Protein AF-A0A2P6WH49-F1 (afdb_monomer)

Foldseek 3Di:
DADAPPDLVVLVVVVVVVVVLVVVLVVLVVVCVVVVDDDPVVVVVSVVVVVVSLLVLLVVLCVRVVCSVVLSVLVVVLVVLLVVLVVVDVCLVVLCVVVVVLVVLLVVLSVQLSVLSSVLNNDDDPSSVVSNVSSVVSSVVSSVSSVVSSVSSVPDDPPVVVD

Sequence (163 aa):
MAFRPDHPRLIVVCLVALALAQASDMIDGALARKFSRPTLAGYLQDSIADKIFNFGCLLALTAGFHWLPFIIWGLLAREFMILAVRITDSKVEVSLKRFKRHVVLYGLFFRTGIFGFFVASLTAGRTAAICGLLSYVALTAAVVWGAINIIQMIFYRDPAVTA

Secondary structure (DSSP, 8-state):
-----S-HHHHHHHHHHHHHHHHHHHHHHHHHHHHT---HHHHHHHHHHHHHHHHHHHHHHTTT-TTHHHHHHHHHHHHHHHHHHHHH-TTHHHHHHHTHHHHHHHHHHHHHHHHHHHHHHH--THHHHHHHHHHHHHHHHHHHHHHHHHHHHHH---GGG--

Radius of gyration: 18.1 Å; Cα contacts (8 Å, |Δi|>4): 111; chains: 1; bounding box: 38×34×50 Å

Structure (mmCIF, N/CA/C/O backbone):
data_AF-A0A2P6WH49-F1
#
_entry.id   AF-A0A2P6WH49-F1
#
loop_
_atom_site.group_PDB
_atom_site.id
_atom_site.type_symbol
_atom_site.label_atom_id
_atom_site.label_alt_id
_atom_site.label_comp_id
_atom_site.label_asym_id
_atom_site.label_entity_id
_atom_site.label_seq_id
_atom_site.pdbx_PDB_ins_code
_atom_site.Cartn_x
_atom_site.Cartn_y
_atom_site.Cartn_z
_atom_site.occupancy
_atom_site.B_iso_or_equiv
_atom_site.auth_seq_id
_atom_site.auth_comp_id
_atom_site.auth_asym_id
_atom_site.auth_atom_id
_atom_site.pdbx_PDB_model_num
ATOM 1 N N . MET A 1 1 ? 4.927 -4.612 -22.286 1.00 36.94 1 MET A N 1
ATOM 2 C CA . MET A 1 1 ? 5.606 -3.303 -22.383 1.00 36.94 1 MET A CA 1
ATOM 3 C C . MET A 1 1 ? 5.872 -2.814 -20.971 1.00 36.94 1 MET A C 1
ATOM 5 O O . MET A 1 1 ? 4.914 -2.594 -20.246 1.00 36.94 1 MET A O 1
ATOM 9 N N . ALA A 1 2 ? 7.136 -2.759 -20.548 1.00 43.50 2 ALA A N 1
ATOM 10 C CA . ALA A 1 2 ? 7.501 -2.155 -19.268 1.00 43.50 2 ALA A CA 1
ATOM 11 C C . ALA A 1 2 ? 7.502 -0.635 -19.458 1.00 43.50 2 ALA A C 1
ATOM 13 O O . ALA A 1 2 ? 8.204 -0.135 -20.336 1.00 43.50 2 ALA A O 1
ATOM 14 N N . PHE A 1 3 ? 6.671 0.069 -18.694 1.00 53.28 3 PHE A N 1
ATOM 15 C CA . PHE A 1 3 ? 6.635 1.526 -18.669 1.00 53.28 3 PHE A CA 1
ATOM 16 C C . PHE A 1 3 ? 8.012 2.057 -18.278 1.00 53.28 3 PHE A C 1
ATOM 18 O O . PHE A 1 3 ? 8.502 1.783 -17.183 1.00 53.28 3 PHE A O 1
ATOM 25 N N . ARG A 1 4 ? 8.659 2.768 -19.204 1.00 55.78 4 ARG A N 1
ATOM 26 C CA . ARG A 1 4 ? 9.855 3.548 -18.911 1.00 55.78 4 ARG A CA 1
ATOM 27 C C . ARG A 1 4 ? 9.385 4.966 -18.612 1.00 55.78 4 ARG A C 1
ATOM 29 O O . ARG A 1 4 ? 8.822 5.573 -19.515 1.00 55.78 4 ARG A O 1
ATOM 36 N N . PRO A 1 5 ? 9.595 5.492 -17.399 1.00 58.69 5 PRO A N 1
ATOM 37 C CA . PRO A 1 5 ? 9.374 6.907 -17.157 1.00 58.69 5 PRO A CA 1
ATOM 38 C C . PRO A 1 5 ? 10.309 7.725 -18.050 1.00 58.69 5 PRO A C 1
ATOM 40 O O . PRO A 1 5 ? 11.512 7.461 -18.118 1.00 58.69 5 PRO A O 1
ATOM 43 N N . ASP A 1 6 ? 9.770 8.760 -18.675 1.00 64.19 6 ASP A N 1
ATOM 44 C CA . ASP A 1 6 ? 10.517 9.697 -19.525 1.00 64.19 6 ASP A CA 1
ATOM 45 C C . ASP A 1 6 ? 11.631 10.406 -18.725 1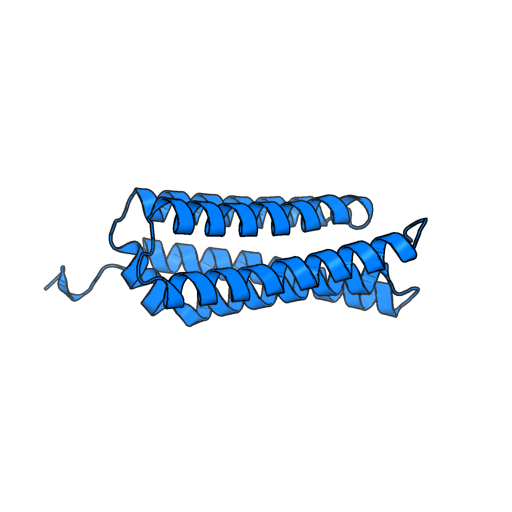.00 64.19 6 ASP A C 1
ATOM 47 O O . ASP A 1 6 ? 12.665 10.821 -19.254 1.00 64.19 6 ASP A O 1
ATOM 51 N N . HIS A 1 7 ? 11.445 10.484 -17.401 1.00 69.50 7 HIS A N 1
ATOM 52 C CA . HIS A 1 7 ? 12.344 11.138 -16.463 1.00 69.50 7 HIS A CA 1
ATOM 53 C C . HIS A 1 7 ? 12.610 10.257 -15.228 1.00 69.50 7 HIS A C 1
ATOM 55 O O . HIS A 1 7 ? 11.924 10.389 -14.212 1.00 69.50 7 HIS A O 1
ATOM 61 N N . PRO A 1 8 ? 13.654 9.403 -15.237 1.00 70.56 8 PRO A N 1
ATOM 62 C CA . PRO A 1 8 ? 13.987 8.535 -14.097 1.00 70.56 8 PRO A CA 1
ATOM 63 C C . PRO A 1 8 ? 14.280 9.319 -12.807 1.00 70.56 8 PRO A C 1
ATOM 65 O O . PRO A 1 8 ? 14.073 8.817 -11.705 1.00 70.56 8 PRO A O 1
ATOM 68 N N . ARG A 1 9 ? 14.699 10.585 -12.936 1.00 77.69 9 ARG A N 1
ATOM 69 C CA . ARG A 1 9 ? 14.917 11.509 -11.813 1.00 77.69 9 ARG A CA 1
ATOM 70 C C . ARG A 1 9 ? 13.634 11.777 -11.019 1.00 77.69 9 ARG A C 1
ATOM 72 O O . ARG A 1 9 ? 13.698 11.875 -9.800 1.00 77.69 9 ARG A O 1
ATOM 79 N N . LEU A 1 10 ? 12.479 11.848 -11.688 1.00 78.75 10 LEU A N 1
ATOM 80 C CA . LEU A 1 10 ? 11.193 12.079 -11.022 1.00 78.75 10 LEU A CA 1
ATOM 81 C C . LEU A 1 10 ? 10.791 10.885 -10.154 1.00 78.75 10 LEU A C 1
ATOM 83 O O . LEU A 1 10 ? 10.292 11.081 -9.053 1.00 78.75 10 LEU A O 1
ATOM 87 N N . ILE A 1 11 ? 11.091 9.654 -10.583 1.00 77.06 11 ILE A N 1
ATOM 88 C CA . ILE A 1 11 ? 10.803 8.460 -9.774 1.00 77.06 11 ILE A CA 1
ATOM 89 C C . ILE A 1 11 ? 11.620 8.451 -8.484 1.00 77.06 11 ILE A C 1
ATOM 91 O O . ILE A 1 11 ? 11.091 8.105 -7.430 1.00 77.06 11 ILE A O 1
ATOM 95 N N . VAL A 1 12 ? 12.889 8.860 -8.546 1.00 79.75 12 VAL A N 1
ATOM 96 C CA . VAL A 1 12 ? 13.727 8.984 -7.346 1.00 79.75 12 VAL A CA 1
ATOM 97 C C . VAL A 1 12 ? 13.132 10.012 -6.383 1.00 79.75 12 VAL A C 1
ATOM 99 O O . VAL A 1 12 ? 13.029 9.730 -5.194 1.00 79.75 12 VAL A O 1
ATOM 102 N N . VAL A 1 13 ? 12.663 11.160 -6.886 1.00 82.94 13 VAL A N 1
ATOM 103 C CA . VAL A 1 13 ? 11.969 12.164 -6.061 1.00 82.94 13 VAL A CA 1
ATOM 104 C C . VAL A 1 13 ? 10.702 11.581 -5.429 1.00 82.94 13 VAL A C 1
ATOM 106 O O . VAL A 1 13 ? 10.493 11.758 -4.232 1.00 82.94 13 VAL A O 1
ATOM 109 N N . CYS A 1 14 ? 9.889 10.833 -6.180 1.00 81.31 14 CYS A N 1
ATOM 110 C CA . CYS A 1 14 ? 8.691 10.182 -5.645 1.00 81.31 14 CYS A CA 1
ATOM 111 C C . CYS A 1 14 ? 9.014 9.126 -4.576 1.00 81.31 14 CYS A C 1
ATOM 113 O O . CYS A 1 14 ? 8.303 9.034 -3.581 1.00 81.31 14 CYS A O 1
ATOM 115 N N . LEU A 1 15 ? 10.091 8.354 -4.742 1.00 81.94 15 LEU A N 1
ATOM 116 C CA . LEU A 1 15 ? 10.552 7.391 -3.739 1.00 81.94 15 LEU A CA 1
ATOM 117 C C . LEU A 1 15 ? 11.045 8.072 -2.466 1.00 81.94 15 LEU A C 1
ATOM 119 O O . LEU A 1 15 ? 10.735 7.613 -1.369 1.00 81.94 15 LEU A O 1
ATOM 123 N N . VAL A 1 16 ? 11.789 9.169 -2.607 1.00 84.19 16 VAL A N 1
ATOM 124 C CA . VAL A 1 16 ? 12.221 9.983 -1.468 1.00 84.19 16 VAL A CA 1
ATOM 125 C C . VAL A 1 16 ? 11.004 10.572 -0.760 1.00 84.19 16 VAL A C 1
ATOM 127 O O . VAL A 1 16 ? 10.914 10.471 0.458 1.00 84.19 16 VAL A O 1
ATOM 130 N N . ALA A 1 17 ? 10.031 11.106 -1.500 1.00 84.12 17 ALA A N 1
ATOM 131 C CA . ALA A 1 17 ? 8.782 11.604 -0.931 1.00 84.12 17 ALA A CA 1
ATOM 132 C C . ALA A 1 17 ? 8.002 10.499 -0.197 1.00 84.12 17 ALA A C 1
ATOM 134 O O . ALA A 1 17 ? 7.511 10.734 0.902 1.00 84.12 17 ALA A O 1
ATOM 135 N N . LEU A 1 18 ? 7.943 9.284 -0.751 1.00 82.44 18 LEU A N 1
ATOM 136 C CA . LEU A 1 18 ? 7.306 8.127 -0.116 1.00 82.44 18 LEU A CA 1
ATOM 137 C C . LEU A 1 18 ? 8.022 7.707 1.172 1.00 82.44 18 LEU A C 1
ATOM 139 O O . LEU A 1 18 ? 7.368 7.440 2.177 1.00 82.44 18 LEU A O 1
ATOM 143 N N . ALA A 1 19 ? 9.355 7.699 1.172 1.00 83.25 19 ALA A N 1
ATOM 144 C CA . ALA A 1 19 ? 10.141 7.415 2.368 1.00 83.25 19 ALA A CA 1
ATOM 145 C C . ALA A 1 19 ? 9.958 8.495 3.448 1.00 83.25 19 ALA A C 1
ATOM 147 O O . ALA A 1 19 ? 9.799 8.163 4.621 1.00 83.25 19 ALA A O 1
ATOM 148 N N . LEU A 1 20 ? 9.940 9.774 3.058 1.00 84.44 20 LEU A N 1
ATOM 149 C CA . LEU A 1 20 ? 9.713 10.896 3.970 1.00 84.44 20 LEU A CA 1
ATOM 150 C C . LEU A 1 20 ? 8.296 10.891 4.546 1.00 84.44 20 LEU A C 1
ATOM 152 O O . LEU A 1 20 ? 8.146 11.122 5.739 1.00 84.44 20 LEU A O 1
ATOM 156 N N . ALA A 1 21 ? 7.278 10.581 3.740 1.00 81.62 21 ALA A N 1
ATOM 157 C CA . ALA A 1 21 ? 5.900 10.458 4.210 1.00 81.62 21 ALA A CA 1
ATOM 158 C C . ALA A 1 21 ? 5.774 9.357 5.275 1.00 81.62 21 ALA A C 1
ATOM 160 O O . ALA A 1 21 ? 5.307 9.623 6.376 1.00 81.62 21 ALA A O 1
ATOM 161 N N . GLN A 1 22 ? 6.309 8.160 5.007 1.00 78.62 22 GLN A N 1
ATOM 162 C CA . GLN A 1 22 ? 6.307 7.060 5.983 1.00 78.62 22 GLN A CA 1
ATOM 163 C C . GLN A 1 22 ? 7.124 7.385 7.247 1.00 78.62 22 GLN A C 1
ATOM 165 O O . GLN A 1 22 ? 6.799 6.919 8.339 1.00 78.62 22 GLN A O 1
ATOM 170 N N . ALA A 1 23 ? 8.195 8.175 7.120 1.00 80.19 23 ALA A N 1
ATOM 171 C CA . ALA A 1 23 ? 8.957 8.653 8.269 1.00 80.19 23 ALA A CA 1
ATOM 172 C C . ALA A 1 23 ? 8.194 9.724 9.070 1.00 80.19 23 ALA A C 1
ATOM 174 O O . ALA A 1 23 ? 8.324 9.763 10.293 1.00 80.19 23 ALA A O 1
ATOM 175 N N . SER A 1 24 ? 7.386 10.561 8.409 1.00 79.50 24 SER A N 1
ATOM 176 C CA . SER A 1 24 ? 6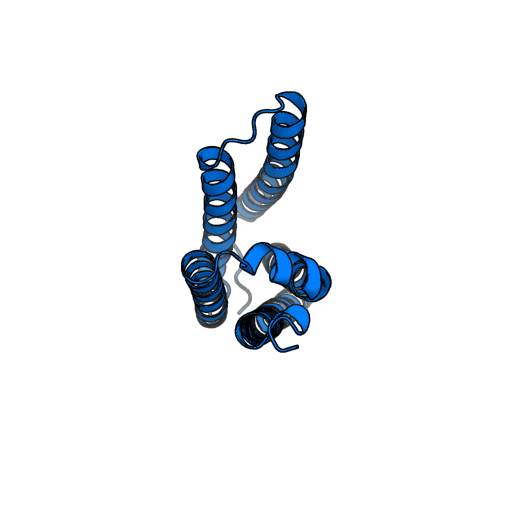.574 11.601 9.051 1.00 79.50 24 SER A CA 1
ATOM 177 C C . SER A 1 24 ? 5.548 11.002 10.011 1.00 79.50 24 SER A C 1
ATOM 179 O O . SER A 1 24 ? 5.477 11.449 11.152 1.00 79.50 24 SER A O 1
ATOM 181 N N . ASP A 1 25 ? 4.868 9.916 9.628 1.00 71.38 25 ASP A N 1
ATOM 182 C CA . ASP A 1 25 ? 3.896 9.232 10.501 1.00 71.38 25 ASP A CA 1
ATOM 183 C C . ASP A 1 25 ? 4.543 8.742 11.812 1.00 71.38 25 ASP A C 1
ATOM 185 O O . ASP A 1 25 ? 3.945 8.760 12.895 1.00 71.38 25 ASP A O 1
ATOM 189 N N . MET A 1 26 ? 5.815 8.323 11.751 1.00 70.25 26 MET A N 1
ATOM 190 C CA . MET A 1 26 ? 6.565 7.923 12.946 1.00 70.25 26 MET A CA 1
ATOM 191 C C . MET A 1 26 ? 6.847 9.113 13.868 1.00 70.25 26 MET A C 1
ATOM 193 O O . MET A 1 26 ? 6.851 8.952 15.095 1.00 70.25 26 MET A O 1
ATOM 197 N N . ILE A 1 27 ? 7.090 10.288 13.284 1.00 74.62 27 ILE A N 1
ATOM 198 C CA . ILE A 1 27 ? 7.352 11.532 14.008 1.00 74.62 27 ILE A CA 1
ATOM 199 C C . ILE A 1 27 ? 6.057 12.042 14.644 1.00 74.62 27 ILE A C 1
ATOM 201 O O . ILE A 1 27 ? 6.072 12.342 15.838 1.00 74.62 27 ILE A O 1
ATOM 205 N N . ASP A 1 28 ? 4.933 12.036 13.927 1.00 66.25 28 ASP A N 1
ATOM 206 C CA . ASP A 1 28 ? 3.634 12.486 14.447 1.00 66.25 28 ASP A CA 1
ATOM 207 C C . ASP A 1 28 ? 3.152 11.591 15.600 1.00 66.25 28 ASP A C 1
ATOM 209 O O . ASP A 1 28 ? 2.741 12.078 16.662 1.00 66.25 28 ASP A O 1
ATOM 213 N N . GLY A 1 29 ? 3.351 10.274 15.484 1.00 65.88 29 GLY A N 1
ATOM 214 C CA . GLY A 1 29 ? 3.100 9.330 16.574 1.00 65.88 29 GLY A CA 1
ATOM 215 C C . GLY A 1 29 ? 4.056 9.475 17.770 1.00 65.88 29 GLY A C 1
ATOM 216 O O . GLY A 1 29 ? 3.694 9.148 18.907 1.00 65.88 29 GLY A O 1
ATOM 217 N N . ALA A 1 30 ? 5.292 9.942 17.567 1.00 69.12 30 ALA A N 1
ATOM 218 C CA . ALA A 1 30 ? 6.224 10.254 18.656 1.00 69.12 30 ALA A CA 1
ATOM 219 C C . ALA A 1 30 ? 5.858 11.573 19.353 1.00 69.12 30 ALA A C 1
ATOM 221 O O . ALA A 1 30 ? 5.907 11.661 20.584 1.00 69.12 30 ALA A O 1
ATOM 222 N N . LEU A 1 31 ? 5.424 12.570 18.583 1.00 67.62 31 LEU A N 1
ATOM 223 C CA . LEU A 1 31 ? 5.003 13.872 19.083 1.00 67.62 31 LEU A CA 1
ATOM 224 C C . LEU A 1 31 ? 3.711 13.754 19.904 1.00 67.62 31 LEU A C 1
ATOM 226 O O . LEU A 1 31 ? 3.649 14.262 21.023 1.00 67.62 31 LEU A O 1
ATOM 230 N N . ALA A 1 32 ? 2.729 12.979 19.435 1.00 65.94 32 ALA A N 1
ATOM 231 C CA . ALA A 1 32 ? 1.485 12.721 20.164 1.00 65.94 32 ALA A CA 1
ATOM 232 C C . ALA A 1 32 ? 1.718 12.067 21.540 1.00 65.94 32 ALA A C 1
ATOM 234 O O . ALA A 1 32 ? 1.060 12.418 22.522 1.00 65.94 32 ALA A O 1
ATOM 235 N N . ARG A 1 33 ? 2.701 11.159 21.639 1.00 67.12 33 ARG A N 1
ATOM 236 C CA . ARG A 1 33 ? 3.108 10.529 22.909 1.00 67.12 33 ARG A CA 1
ATOM 237 C C . ARG A 1 33 ? 3.803 11.504 23.858 1.00 67.12 33 ARG A C 1
ATOM 239 O O . ARG A 1 33 ? 3.663 11.362 25.067 1.00 67.12 33 ARG A O 1
ATOM 246 N N . LYS A 1 34 ? 4.518 12.499 23.324 1.00 67.50 34 LYS A N 1
ATOM 247 C CA . LYS A 1 34 ? 5.205 13.531 24.114 1.00 67.50 34 LYS A CA 1
ATOM 248 C C . LYS A 1 34 ? 4.245 14.586 24.676 1.00 67.50 34 LYS A C 1
ATOM 250 O O . LYS A 1 34 ? 4.504 15.120 25.748 1.00 67.50 34 LYS A O 1
ATOM 255 N N . PHE A 1 35 ? 3.142 14.871 23.980 1.00 68.62 35 PHE A N 1
ATOM 256 C CA . PHE A 1 35 ? 2.167 15.892 24.387 1.00 68.62 35 PHE A CA 1
ATOM 257 C C . PHE A 1 35 ? 0.964 15.356 25.188 1.00 68.62 35 PHE A C 1
ATOM 259 O O . PHE A 1 35 ? 0.136 16.154 25.625 1.00 68.62 35 PHE A O 1
ATOM 266 N N . SER A 1 36 ? 0.859 14.038 25.418 1.00 58.38 36 SER A N 1
ATOM 267 C CA . SER A 1 36 ? -0.158 13.389 26.276 1.00 58.38 36 SER A CA 1
ATOM 268 C C . SER A 1 36 ? -1.617 13.809 26.015 1.00 58.38 36 SER A C 1
ATOM 270 O O . SER A 1 36 ? -2.465 13.706 26.901 1.00 58.38 36 SER A O 1
ATOM 272 N N . ARG A 1 37 ? -1.934 14.287 24.805 1.00 57.34 37 ARG A N 1
ATOM 273 C CA . ARG A 1 37 ? -3.288 14.683 24.387 1.00 57.34 37 ARG A CA 1
ATOM 274 C C . ARG A 1 37 ? -3.606 14.133 22.997 1.00 57.34 37 ARG A C 1
ATOM 276 O O . ARG A 1 37 ? -3.569 14.883 22.022 1.00 57.34 37 ARG A O 1
ATOM 283 N N . PRO A 1 38 ? -3.911 12.831 22.877 1.00 63.75 38 PRO A N 1
ATOM 284 C CA . PRO A 1 38 ? -4.450 12.296 21.637 1.00 63.75 38 PRO A CA 1
ATOM 285 C C . PRO A 1 38 ? -5.849 12.887 21.414 1.00 63.75 38 PRO A C 1
ATOM 287 O O . PRO A 1 38 ? -6.777 12.618 22.175 1.00 63.75 38 PRO A O 1
ATOM 290 N N . THR A 1 39 ? -6.005 13.732 20.395 1.00 71.94 39 THR A N 1
ATOM 291 C CA . THR A 1 39 ? -7.320 14.233 19.979 1.00 71.94 39 THR A CA 1
ATOM 292 C C . THR A 1 39 ? -7.938 13.262 18.975 1.00 71.94 39 THR A C 1
ATOM 294 O O . THR A 1 39 ? -7.254 12.747 18.089 1.00 71.94 39 THR A O 1
ATOM 297 N N . LEU A 1 40 ? -9.249 13.019 19.086 1.00 67.62 40 LEU A N 1
ATOM 298 C CA . LEU A 1 40 ? -9.986 12.170 18.139 1.00 67.62 40 LEU A CA 1
ATOM 299 C C . LEU A 1 40 ? -9.863 12.700 16.697 1.00 67.62 40 LEU A C 1
ATOM 301 O O . LEU A 1 40 ? -9.723 11.923 15.755 1.00 67.62 40 LEU A O 1
ATOM 305 N N . ALA A 1 41 ? -9.861 14.029 16.544 1.00 70.38 41 ALA A N 1
ATOM 306 C CA . ALA A 1 41 ? -9.684 14.707 15.264 1.00 70.38 41 ALA A CA 1
ATOM 307 C C . ALA A 1 41 ? -8.303 14.435 14.643 1.00 70.38 41 ALA A C 1
ATOM 309 O O . ALA A 1 41 ? -8.228 14.114 13.460 1.00 70.38 41 ALA A O 1
ATOM 310 N N . GLY A 1 42 ? -7.227 14.490 15.439 1.00 71.25 42 GLY A N 1
ATOM 311 C CA . GLY A 1 42 ? -5.873 14.200 14.963 1.00 71.25 42 GLY A CA 1
ATOM 312 C C . GLY A 1 42 ? -5.712 12.746 14.520 1.00 71.25 42 GLY A C 1
ATOM 313 O O . GLY A 1 42 ? -5.197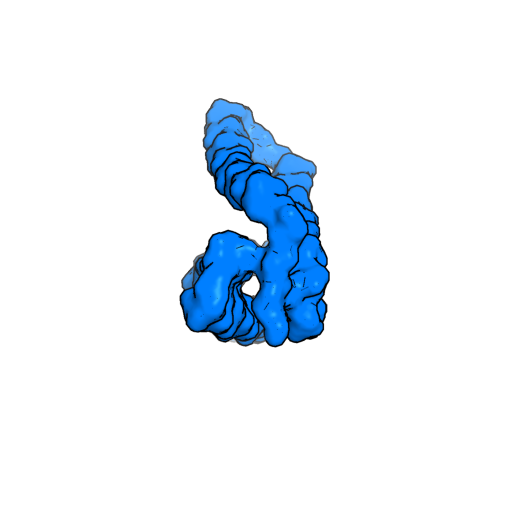 12.491 13.438 1.00 71.25 42 GLY A O 1
ATOM 314 N N . TYR A 1 43 ? -6.242 11.795 15.297 1.00 68.75 43 TYR A N 1
ATOM 315 C CA . TYR A 1 43 ? -6.218 10.372 14.934 1.00 68.75 43 TYR A CA 1
ATOM 316 C C . TYR A 1 43 ? -6.960 10.078 13.618 1.00 68.75 43 TYR A C 1
ATOM 318 O O . TYR A 1 43 ? -6.509 9.267 12.803 1.00 68.75 43 TYR A O 1
ATOM 326 N N . LEU A 1 44 ? -8.105 10.735 13.404 1.00 70.00 44 LEU A N 1
ATOM 327 C CA . LEU A 1 44 ? -8.883 10.585 12.178 1.00 70.00 44 LEU A CA 1
ATOM 328 C C . LEU A 1 44 ? -8.151 11.191 10.974 1.00 70.00 44 LEU A C 1
ATOM 330 O O . LEU A 1 44 ? -8.092 10.554 9.925 1.00 70.00 44 LEU A O 1
ATOM 334 N N . GLN A 1 45 ? -7.584 12.391 11.128 1.00 76.81 45 GLN A N 1
ATOM 335 C CA . GLN A 1 45 ? -6.837 13.071 10.071 1.00 76.81 45 GLN A CA 1
ATOM 336 C C . GLN A 1 45 ? -5.613 12.260 9.630 1.00 76.81 45 GLN A C 1
ATOM 338 O O . GLN A 1 45 ? -5.427 12.066 8.432 1.00 76.81 45 GLN A O 1
ATOM 343 N N . ASP A 1 46 ? -4.845 11.736 10.586 1.00 75.19 46 ASP A N 1
ATOM 344 C CA . ASP A 1 46 ? -3.676 10.878 10.354 1.00 75.19 46 ASP A CA 1
ATOM 345 C C . ASP A 1 46 ? -4.057 9.628 9.539 1.00 75.19 46 ASP A C 1
ATOM 347 O O . ASP A 1 46 ? -3.556 9.382 8.442 1.00 75.19 46 ASP A O 1
ATOM 351 N N . SER A 1 47 ? -5.098 8.918 9.987 1.00 73.12 47 SER A N 1
ATOM 352 C CA . SER A 1 47 ? -5.602 7.721 9.300 1.00 73.12 47 SER A CA 1
ATOM 353 C C . SER A 1 47 ? -6.174 7.993 7.898 1.00 73.12 47 SER A C 1
ATOM 355 O O . SER A 1 47 ? -6.244 7.072 7.080 1.00 73.12 47 SER A O 1
ATOM 357 N N . ILE A 1 48 ? -6.652 9.211 7.617 1.00 77.81 48 ILE A N 1
ATOM 358 C CA . ILE A 1 48 ? -7.174 9.604 6.298 1.00 77.81 48 ILE A CA 1
ATOM 359 C C . ILE A 1 48 ? -6.027 9.999 5.365 1.00 77.81 48 ILE A C 1
ATOM 361 O O . ILE A 1 48 ? -6.006 9.546 4.218 1.00 77.81 48 ILE A O 1
ATOM 365 N N . ALA A 1 49 ? -5.082 10.809 5.846 1.00 82.81 49 ALA A N 1
ATOM 366 C CA . ALA A 1 49 ? -3.929 11.259 5.073 1.00 82.81 49 ALA A CA 1
ATOM 367 C C . ALA A 1 49 ? -3.106 10.067 4.568 1.00 82.81 49 ALA A C 1
ATOM 369 O O . ALA A 1 49 ? -2.810 9.985 3.375 1.00 82.81 49 ALA A O 1
ATOM 370 N N . ASP A 1 50 ? -2.858 9.093 5.444 1.00 80.50 50 ASP A N 1
ATOM 371 C CA . ASP A 1 50 ? -2.082 7.896 5.130 1.00 80.50 50 ASP A CA 1
ATOM 372 C C . ASP A 1 50 ? -2.759 7.054 4.020 1.00 80.50 50 ASP A C 1
ATOM 374 O O . ASP A 1 50 ? -2.128 6.585 3.066 1.00 80.50 50 ASP A O 1
ATOM 378 N N . LYS A 1 51 ? -4.097 6.944 4.034 1.00 84.31 51 LYS A N 1
ATOM 379 C CA . LYS A 1 51 ? -4.846 6.272 2.955 1.00 84.31 51 LYS A CA 1
ATOM 380 C C . LYS A 1 51 ? -4.784 7.046 1.641 1.00 84.31 51 LYS A C 1
ATOM 382 O O . LYS A 1 51 ? -4.484 6.448 0.608 1.00 84.31 51 LYS A O 1
ATOM 387 N N . ILE A 1 52 ? -5.060 8.351 1.662 1.00 88.19 52 ILE A N 1
ATOM 388 C CA . ILE A 1 52 ? -5.059 9.190 0.452 1.00 88.19 52 ILE A CA 1
ATOM 389 C C . ILE A 1 52 ? -3.683 9.161 -0.213 1.00 88.19 52 ILE A C 1
ATOM 391 O O . ILE A 1 52 ? -3.602 8.997 -1.429 1.00 88.19 52 ILE A O 1
ATOM 395 N N . PHE A 1 53 ? -2.612 9.258 0.577 1.00 87.88 53 PHE A N 1
ATOM 396 C CA . PHE A 1 53 ? -1.246 9.203 0.074 1.00 87.88 53 PHE A CA 1
ATOM 397 C C . PHE A 1 53 ? -0.964 7.877 -0.643 1.00 87.88 53 PHE A C 1
ATOM 399 O O . PHE A 1 53 ? -0.600 7.868 -1.820 1.00 87.88 53 PHE A O 1
ATOM 406 N N . ASN A 1 54 ? -1.218 6.748 0.023 1.00 88.19 54 ASN A N 1
ATOM 407 C CA . ASN A 1 54 ? -0.935 5.431 -0.543 1.00 88.19 54 ASN A CA 1
ATOM 408 C C . ASN A 1 54 ? -1.779 5.120 -1.797 1.00 88.19 54 ASN A C 1
ATOM 410 O O . ASN A 1 54 ? -1.258 4.574 -2.773 1.00 88.19 54 ASN A O 1
ATOM 414 N N . PHE A 1 55 ? -3.065 5.494 -1.816 1.00 90.06 55 PHE A N 1
ATOM 415 C CA . PHE A 1 55 ? -3.903 5.343 -3.013 1.00 90.06 55 PHE A CA 1
ATOM 416 C C . PHE A 1 55 ? -3.495 6.296 -4.137 1.00 90.06 55 PHE A C 1
ATOM 418 O O . PHE A 1 55 ? -3.505 5.889 -5.297 1.00 90.06 55 PHE A O 1
ATOM 425 N N . GLY A 1 56 ? -3.083 7.524 -3.815 1.00 88.88 56 GLY A N 1
ATOM 426 C CA . GLY A 1 56 ? -2.525 8.465 -4.783 1.00 88.88 56 GLY A CA 1
ATOM 427 C C . GLY A 1 56 ? -1.280 7.905 -5.474 1.00 88.88 56 GLY A C 1
ATOM 428 O O . GLY A 1 56 ? -1.173 7.968 -6.698 1.00 88.88 56 GLY A O 1
ATOM 429 N N . CYS A 1 57 ? -0.384 7.264 -4.717 1.00 87.88 57 CYS A N 1
ATOM 430 C CA . CYS A 1 57 ? 0.777 6.572 -5.279 1.00 87.88 57 CYS A CA 1
ATOM 431 C C . CYS A 1 57 ? 0.379 5.421 -6.213 1.00 87.88 57 CYS A C 1
ATOM 433 O O . CYS A 1 57 ? 0.923 5.306 -7.310 1.00 87.88 57 CYS A O 1
ATOM 435 N N . LEU A 1 58 ? -0.579 4.580 -5.808 1.00 89.69 58 LEU A N 1
ATOM 436 C CA . LEU A 1 58 ? -1.072 3.488 -6.652 1.00 89.69 58 LEU A CA 1
ATOM 437 C C . LEU A 1 58 ? -1.731 4.005 -7.936 1.00 89.69 58 LEU A C 1
ATOM 439 O O . LEU A 1 58 ? -1.489 3.443 -9.001 1.00 89.69 58 LEU A O 1
ATOM 443 N N . LEU A 1 59 ? -2.512 5.085 -7.854 1.00 90.19 59 LEU A N 1
ATOM 444 C CA . LEU A 1 59 ? -3.122 5.734 -9.014 1.00 90.19 59 LEU A CA 1
ATOM 445 C C . LEU A 1 59 ? -2.068 6.295 -9.973 1.00 90.19 59 LEU A C 1
ATOM 447 O O . LEU A 1 59 ? -2.167 6.079 -11.173 1.00 90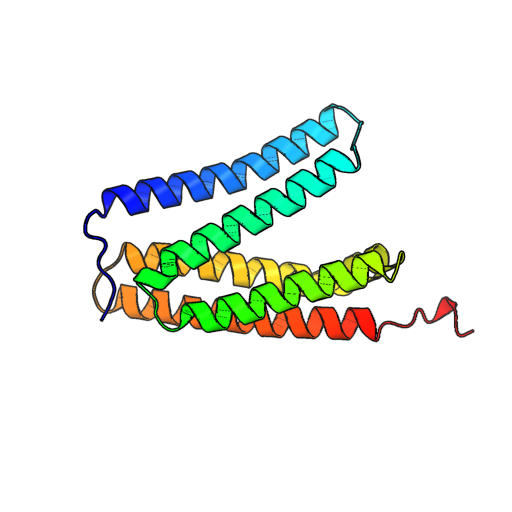.19 59 LEU A O 1
ATOM 451 N N . ALA A 1 60 ? -1.014 6.943 -9.476 1.00 86.12 60 ALA A N 1
ATOM 452 C CA . ALA A 1 60 ? 0.069 7.423 -10.339 1.00 86.12 60 ALA A CA 1
ATOM 453 C C . ALA A 1 60 ? 0.757 6.274 -11.106 1.00 86.12 60 ALA A C 1
ATOM 455 O O . ALA A 1 60 ? 1.142 6.427 -12.266 1.00 86.12 60 ALA A O 1
ATOM 456 N N . LEU A 1 61 ? 0.865 5.095 -10.485 1.00 86.62 61 LEU A N 1
ATOM 457 C CA . LEU A 1 61 ? 1.462 3.906 -11.093 1.00 86.62 61 LEU A CA 1
ATOM 458 C C . LEU A 1 61 ? 0.571 3.252 -12.164 1.00 86.62 61 LEU A C 1
ATOM 460 O O . LEU A 1 61 ? 1.087 2.496 -12.990 1.00 86.62 61 LEU A O 1
ATOM 464 N N . THR A 1 62 ? -0.735 3.544 -12.232 1.00 89.19 62 THR A N 1
ATOM 465 C CA . THR A 1 62 ? -1.614 2.926 -13.246 1.00 89.19 62 THR A CA 1
ATOM 466 C C . THR A 1 62 ? -1.236 3.319 -14.670 1.00 89.19 62 THR A C 1
ATOM 468 O O . THR A 1 62 ? -1.495 2.547 -15.588 1.00 89.19 62 THR A O 1
ATOM 471 N N . ALA A 1 63 ? -0.576 4.470 -14.856 1.00 82.38 63 ALA A N 1
ATOM 472 C CA . ALA A 1 63 ? -0.047 4.899 -16.151 1.00 82.38 63 ALA A CA 1
ATOM 473 C C . ALA A 1 63 ? 0.953 3.889 -16.745 1.00 82.38 63 ALA A C 1
ATOM 475 O O . ALA A 1 63 ? 1.036 3.742 -17.962 1.00 82.38 63 ALA A O 1
ATOM 476 N N . GLY A 1 64 ? 1.683 3.161 -15.890 1.00 80.00 64 GLY A N 1
ATOM 477 C CA . GLY A 1 64 ? 2.626 2.128 -16.314 1.00 80.00 64 GLY A CA 1
ATOM 478 C C . GLY A 1 64 ? 2.147 0.688 -16.151 1.00 80.00 64 GLY A C 1
ATOM 479 O O . GLY A 1 64 ? 2.720 -0.234 -16.738 1.00 80.00 64 GLY A O 1
ATOM 480 N N . PHE A 1 65 ? 1.085 0.483 -15.373 1.00 85.88 65 PHE A N 1
ATOM 481 C CA . PHE A 1 65 ? 0.616 -0.824 -14.924 1.00 85.88 65 PHE A CA 1
ATOM 482 C C . PHE A 1 65 ? -0.901 -0.954 -15.135 1.00 85.88 65 PHE A C 1
ATOM 484 O O . PHE A 1 65 ? -1.701 -0.751 -14.229 1.00 85.88 65 PHE A O 1
ATOM 491 N N . HIS A 1 66 ? -1.298 -1.342 -16.349 1.00 84.19 66 HIS A N 1
ATOM 492 C CA . HIS A 1 66 ? -2.695 -1.365 -16.817 1.00 84.19 66 HIS A CA 1
ATOM 493 C C . HIS A 1 66 ? -3.654 -2.265 -16.017 1.00 84.19 66 HIS A C 1
ATOM 495 O O . HIS A 1 66 ? -4.858 -2.036 -16.036 1.00 84.19 66 HIS A O 1
ATOM 501 N N . TRP A 1 67 ? -3.147 -3.287 -15.320 1.00 86.88 67 TRP A N 1
ATOM 502 C CA . TRP A 1 67 ? -3.969 -4.188 -14.498 1.00 86.88 67 TRP A CA 1
ATOM 503 C C . TRP A 1 67 ? -4.138 -3.696 -13.056 1.00 86.88 67 TRP A C 1
ATOM 505 O O . TRP A 1 67 ? -4.990 -4.194 -12.320 1.00 86.88 67 TRP A O 1
ATOM 515 N N . LEU A 1 68 ? -3.347 -2.703 -12.648 1.00 89.50 68 LEU A N 1
ATOM 516 C CA . LEU A 1 68 ? -3.360 -2.143 -11.302 1.00 89.50 68 LEU A CA 1
ATOM 517 C C . LEU A 1 68 ? -4.713 -1.516 -10.897 1.00 89.50 68 LEU A C 1
ATOM 519 O O . LEU A 1 68 ? -5.107 -1.727 -9.749 1.00 89.50 68 LEU A O 1
ATOM 523 N N . PRO A 1 69 ? -5.479 -0.836 -11.782 1.00 91.56 69 PRO A N 1
ATOM 524 C CA . PRO A 1 69 ? -6.783 -0.268 -11.430 1.00 91.56 69 PRO A CA 1
ATOM 525 C C . PRO A 1 69 ? -7.770 -1.270 -10.818 1.00 91.56 69 PRO A C 1
ATOM 527 O O . PRO A 1 69 ? -8.458 -0.939 -9.856 1.00 91.56 69 PRO A O 1
ATOM 530 N N . PHE A 1 70 ? -7.819 -2.512 -11.312 1.00 91.62 70 PHE A N 1
ATOM 531 C CA . PHE A 1 70 ? -8.717 -3.541 -10.768 1.00 91.62 70 PHE A CA 1
ATOM 532 C C . PHE A 1 70 ? -8.372 -3.902 -9.320 1.00 91.62 70 PHE A C 1
ATOM 534 O O . PHE A 1 70 ? -9.253 -4.096 -8.484 1.00 91.62 70 PHE A O 1
ATOM 541 N N . ILE A 1 71 ? -7.077 -3.949 -9.009 1.00 92.44 71 ILE A N 1
ATOM 542 C CA . ILE A 1 71 ? -6.586 -4.234 -7.661 1.00 92.44 71 ILE A CA 1
ATOM 543 C C . ILE A 1 71 ? -6.871 -3.049 -6.736 1.00 92.44 71 ILE A C 1
ATOM 545 O O . ILE A 1 71 ? -7.305 -3.254 -5.603 1.00 92.44 71 ILE A O 1
ATOM 549 N N . ILE A 1 72 ? -6.691 -1.817 -7.226 1.00 92.69 72 ILE A N 1
ATOM 550 C CA . ILE A 1 72 ? -7.022 -0.591 -6.484 1.00 92.69 72 ILE A CA 1
ATOM 551 C C . ILE A 1 72 ? -8.494 -0.597 -6.066 1.00 92.69 72 ILE A C 1
ATOM 553 O O . ILE A 1 72 ? -8.786 -0.323 -4.905 1.00 92.69 72 ILE A O 1
ATOM 557 N N . TRP A 1 73 ? -9.413 -0.978 -6.959 1.00 92.56 73 TRP A N 1
ATOM 558 C CA . TRP A 1 73 ? -10.833 -1.105 -6.617 1.00 92.56 73 TRP A CA 1
ATOM 559 C C . TRP A 1 73 ? -11.090 -2.122 -5.500 1.00 92.56 73 TRP A C 1
ATOM 561 O O . TRP A 1 73 ? -11.847 -1.829 -4.576 1.00 92.56 73 TRP A O 1
ATOM 571 N N . GLY A 1 74 ? -10.426 -3.282 -5.532 1.00 92.19 74 GLY A N 1
ATOM 572 C CA . GLY A 1 74 ? -10.524 -4.277 -4.457 1.00 92.19 74 GLY A CA 1
ATOM 573 C C . GLY A 1 74 ? -9.998 -3.761 -3.112 1.00 92.19 74 GLY A C 1
ATOM 574 O O . GLY A 1 74 ? -10.620 -3.973 -2.070 1.00 92.19 74 GLY A O 1
ATOM 575 N N . LEU A 1 75 ? -8.880 -3.033 -3.132 1.00 92.38 75 LEU A N 1
ATOM 576 C CA . LEU A 1 75 ? -8.298 -2.401 -1.944 1.00 92.38 75 LEU A CA 1
ATOM 577 C C . LEU A 1 75 ? -9.211 -1.298 -1.387 1.00 92.38 75 LEU A C 1
ATOM 579 O O . LEU A 1 75 ? -9.436 -1.244 -0.180 1.00 92.38 75 LEU A O 1
ATOM 583 N N . LEU A 1 76 ? -9.797 -0.464 -2.251 1.00 91.75 76 LEU A N 1
ATOM 584 C CA . LEU A 1 76 ? -10.762 0.564 -1.852 1.00 91.75 76 LEU A CA 1
ATOM 585 C C . LEU A 1 76 ? -12.016 -0.048 -1.228 1.00 91.75 76 LEU A C 1
ATOM 587 O O . LEU A 1 76 ? -12.423 0.377 -0.148 1.00 91.75 76 LEU A O 1
ATOM 591 N N . ALA A 1 77 ? -12.599 -1.074 -1.855 1.00 91.38 77 ALA A N 1
ATOM 592 C CA . ALA A 1 77 ? -13.764 -1.775 -1.316 1.00 91.38 77 ALA A CA 1
ATOM 593 C C . ALA A 1 77 ? -13.499 -2.292 0.108 1.00 91.38 77 ALA A C 1
ATOM 595 O O . ALA A 1 77 ? -14.317 -2.098 1.008 1.00 91.38 77 ALA A O 1
ATOM 596 N N . ARG A 1 78 ? -12.309 -2.861 0.342 1.00 88.88 78 ARG A N 1
ATOM 597 C CA . ARG A 1 78 ? -11.849 -3.288 1.670 1.00 88.88 78 ARG A CA 1
ATOM 598 C C . ARG A 1 78 ? -11.785 -2.127 2.664 1.00 88.88 78 ARG A C 1
ATOM 600 O O . ARG A 1 78 ? -12.234 -2.276 3.800 1.00 88.88 78 ARG A O 1
ATOM 607 N N . GLU A 1 79 ? -11.233 -0.979 2.278 1.00 88.06 79 GLU A N 1
ATOM 608 C CA . GLU A 1 79 ? -11.153 0.187 3.169 1.00 88.06 79 GLU A CA 1
ATOM 609 C C . GLU A 1 79 ? -12.532 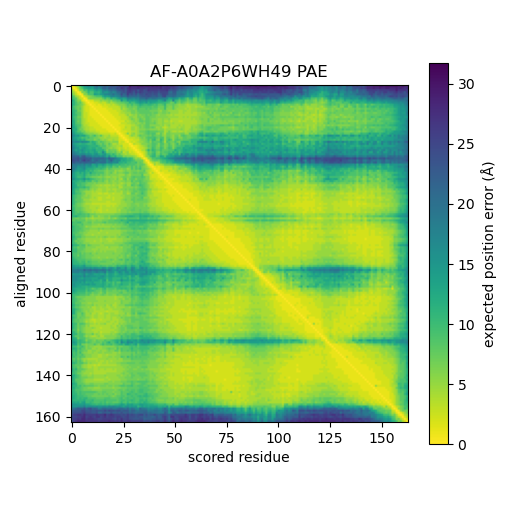0.736 3.547 1.00 88.06 79 GLU A C 1
ATOM 611 O O . GLU A 1 79 ? -12.762 1.051 4.719 1.00 88.06 79 GLU A O 1
ATOM 616 N N . PHE A 1 80 ? -13.461 0.796 2.588 1.00 88.69 80 PHE A N 1
ATOM 617 C CA . PHE A 1 80 ? -14.843 1.203 2.843 1.00 88.69 80 PHE A CA 1
ATOM 618 C C . PHE A 1 80 ? -15.568 0.221 3.763 1.00 88.69 80 PHE A C 1
ATOM 620 O O . PHE A 1 80 ? -16.249 0.653 4.689 1.00 88.69 80 PHE A O 1
ATOM 627 N N . MET A 1 81 ? -15.378 -1.088 3.575 1.00 87.88 81 MET A N 1
ATOM 628 C CA . MET A 1 81 ? -15.969 -2.102 4.451 1.00 87.88 81 MET A CA 1
ATOM 629 C C . MET A 1 81 ? -15.478 -1.978 5.895 1.00 87.88 81 MET A C 1
ATOM 631 O O . MET A 1 81 ? -16.284 -2.032 6.819 1.00 87.88 81 MET A O 1
ATOM 635 N N . ILE A 1 82 ? -14.179 -1.755 6.117 1.00 84.50 82 ILE A N 1
ATOM 636 C CA . ILE A 1 82 ? -13.665 -1.558 7.481 1.00 84.50 82 ILE A CA 1
ATOM 637 C C . ILE A 1 82 ? -14.192 -0.270 8.101 1.00 84.50 82 ILE A C 1
ATOM 639 O O . ILE A 1 82 ? -14.496 -0.257 9.293 1.00 84.50 82 ILE A O 1
ATOM 643 N N . LEU A 1 83 ? -14.312 0.804 7.319 1.00 83.62 83 LEU A N 1
ATOM 644 C CA . LEU A 1 83 ? -14.913 2.040 7.806 1.00 83.62 83 LEU A CA 1
ATOM 645 C C . LEU A 1 83 ? -16.382 1.822 8.202 1.00 83.62 83 LEU A C 1
ATOM 647 O O . LEU A 1 83 ? -16.778 2.223 9.292 1.00 83.62 83 LEU A O 1
ATOM 651 N N . ALA A 1 84 ? -17.162 1.131 7.366 1.00 85.56 84 ALA A N 1
ATOM 652 C CA . ALA A 1 84 ? -18.559 0.804 7.644 1.00 85.56 84 ALA A CA 1
ATOM 653 C C . ALA A 1 84 ? -18.712 -0.045 8.917 1.00 85.56 84 ALA A C 1
ATOM 655 O O . ALA A 1 84 ? -19.543 0.259 9.775 1.00 85.56 84 ALA A O 1
ATOM 656 N N . VAL A 1 85 ? -17.864 -1.066 9.080 1.00 82.56 85 VAL A N 1
ATOM 657 C CA . VAL A 1 85 ? -17.834 -1.914 10.279 1.00 82.56 85 VAL A CA 1
ATOM 658 C C . VAL A 1 85 ? -17.485 -1.086 11.521 1.00 82.56 85 VAL A C 1
ATOM 660 O O . VAL A 1 85 ? -18.192 -1.189 12.518 1.00 82.56 85 VAL A O 1
ATOM 663 N N . ARG A 1 86 ? -16.485 -0.193 11.455 1.00 79.75 86 ARG A N 1
ATOM 664 C CA . ARG A 1 86 ? -16.121 0.711 12.569 1.00 79.75 86 ARG A CA 1
ATOM 665 C C . ARG A 1 86 ? -17.249 1.648 13.001 1.00 79.75 86 ARG A C 1
ATOM 667 O O . ARG A 1 86 ? -17.310 1.994 14.174 1.00 79.75 86 ARG A O 1
ATOM 674 N N . ILE A 1 87 ? -18.084 2.102 12.067 1.00 79.56 87 ILE A N 1
ATOM 675 C CA . ILE A 1 87 ? -19.215 2.993 12.374 1.00 79.56 87 ILE A CA 1
ATOM 676 C C . ILE A 1 87 ? -20.373 2.204 12.995 1.00 79.56 87 ILE A C 1
ATOM 678 O O . ILE A 1 87 ? -21.054 2.709 13.881 1.00 79.56 87 ILE A O 1
ATOM 682 N N . THR A 1 88 ? -20.594 0.972 12.534 1.00 81.81 88 THR A N 1
ATOM 683 C CA . THR A 1 88 ? -21.743 0.154 12.949 1.00 81.81 88 THR A CA 1
ATOM 684 C C . THR A 1 88 ? -21.510 -0.542 14.290 1.00 81.81 88 THR A C 1
ATOM 686 O O . THR A 1 88 ? -22.449 -0.706 15.064 1.00 81.81 88 THR A O 1
ATOM 689 N N . ASP A 1 89 ? -20.271 -0.946 14.581 1.00 78.38 89 ASP A N 1
ATOM 690 C CA . ASP A 1 89 ? -19.926 -1.684 15.793 1.00 78.38 89 ASP A CA 1
ATOM 691 C C . ASP A 1 89 ? -18.805 -0.982 16.578 1.00 78.38 89 ASP A C 1
ATOM 693 O O . ASP A 1 89 ? -17.667 -0.829 16.125 1.00 78.38 89 ASP A O 1
ATOM 697 N N . SER A 1 90 ? -19.125 -0.576 17.807 1.00 67.75 90 SER A N 1
ATOM 698 C CA . SER A 1 90 ? -18.189 0.078 18.725 1.00 67.75 90 SER A CA 1
ATOM 699 C C . SER A 1 90 ? -17.121 -0.872 19.283 1.00 67.75 90 SER A C 1
ATOM 701 O O . SER A 1 90 ? -16.105 -0.413 19.805 1.00 67.75 90 SER A O 1
ATOM 703 N N . LYS A 1 91 ? -17.290 -2.196 19.142 1.00 69.81 91 LYS A N 1
ATOM 704 C CA . LYS A 1 91 ? -16.341 -3.222 19.612 1.00 69.81 91 LYS A CA 1
ATOM 705 C C . LYS A 1 91 ? -15.286 -3.608 18.577 1.00 69.81 91 LYS A C 1
ATOM 707 O O . LYS A 1 91 ? -14.428 -4.453 18.850 1.00 69.81 91 LYS A O 1
ATOM 712 N N . VAL A 1 92 ? -15.277 -2.964 17.412 1.00 71.56 92 VAL A N 1
ATOM 713 C CA . VAL A 1 92 ? -14.325 -3.253 16.327 1.00 71.56 92 VAL A CA 1
ATOM 714 C C . VAL A 1 92 ? -12.873 -3.121 16.772 1.00 71.56 92 VAL A C 1
ATOM 716 O O . VAL A 1 92 ? -12.018 -3.871 16.302 1.00 71.56 92 VAL A O 1
ATOM 719 N N . GLU A 1 93 ? -12.575 -2.241 17.729 1.00 70.62 93 GLU A N 1
ATOM 720 C CA . GLU A 1 93 ? -11.223 -2.105 18.274 1.00 70.62 93 GLU A CA 1
ATOM 721 C C . GLU A 1 93 ? -10.730 -3.387 18.976 1.00 70.62 93 GLU A C 1
ATOM 723 O O . GLU A 1 93 ? -9.555 -3.749 18.862 1.00 70.62 93 GLU A O 1
ATOM 728 N N . VAL A 1 94 ? -11.624 -4.126 19.644 1.00 71.56 94 VAL A N 1
ATOM 729 C CA . VAL A 1 94 ? -11.305 -5.408 20.298 1.00 71.56 94 VAL A CA 1
ATOM 730 C C . VAL A 1 94 ? -11.011 -6.481 19.248 1.00 71.56 94 VAL A C 1
ATOM 732 O O . VAL A 1 94 ? -10.003 -7.189 19.341 1.00 71.56 94 VAL A O 1
ATOM 735 N N . SER A 1 95 ? -11.835 -6.549 18.199 1.00 71.94 95 SER A N 1
ATOM 736 C CA . SER A 1 95 ? -11.651 -7.488 17.085 1.00 71.94 95 SER A CA 1
ATOM 737 C C . SER A 1 95 ? -10.362 -7.195 16.296 1.00 71.94 95 SER A C 1
ATOM 739 O O . SER A 1 95 ? -9.575 -8.100 16.005 1.00 71.94 95 SER A O 1
ATOM 741 N N . LEU A 1 96 ? -10.052 -5.913 16.058 1.00 72.94 96 LEU A N 1
ATOM 742 C CA . LEU A 1 96 ? -8.798 -5.464 15.440 1.00 72.94 96 LEU A CA 1
ATOM 743 C C . LEU A 1 96 ? -7.562 -5.898 16.237 1.00 72.94 96 LEU A C 1
ATOM 745 O O . LEU A 1 96 ? -6.579 -6.355 15.647 1.00 72.94 96 LEU A O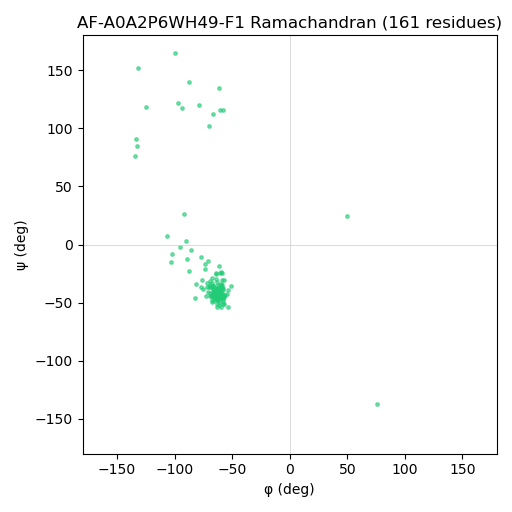 1
ATOM 749 N N . LYS A 1 97 ? -7.600 -5.786 17.572 1.00 78.19 97 LYS A N 1
ATOM 750 C CA . LYS A 1 97 ? -6.499 -6.229 18.442 1.00 78.19 97 LYS A CA 1
ATOM 751 C C . LYS A 1 97 ? -6.325 -7.747 18.408 1.00 78.19 97 LYS A C 1
ATOM 753 O O . LYS A 1 97 ? -5.189 -8.221 18.381 1.00 78.19 97 LYS A O 1
ATOM 758 N N . ARG A 1 98 ? -7.421 -8.510 18.352 1.00 80.00 98 ARG A N 1
ATOM 759 C CA . ARG A 1 98 ? -7.387 -9.979 18.289 1.00 80.00 98 ARG A CA 1
ATOM 760 C C . ARG A 1 98 ? -6.802 -10.488 16.973 1.00 80.00 98 ARG A C 1
ATOM 762 O O . ARG A 1 98 ? -5.901 -11.323 16.984 1.00 80.00 98 ARG A O 1
ATOM 769 N N . PHE A 1 99 ? -7.259 -9.951 15.844 1.00 82.81 99 PHE A N 1
ATOM 770 C CA . PHE A 1 99 ? -6.823 -10.366 14.505 1.00 82.81 99 PHE A CA 1
ATOM 771 C C . PHE A 1 99 ? -5.636 -9.551 13.971 1.00 82.81 99 PHE A C 1
ATOM 773 O O . PHE A 1 99 ? -5.418 -9.473 12.758 1.00 82.81 99 PHE A O 1
ATOM 780 N N . LYS A 1 100 ? -4.812 -8.987 14.868 1.00 82.69 100 LYS A N 1
ATOM 781 C CA . LYS A 1 100 ? -3.662 -8.131 14.530 1.00 82.69 100 LYS A CA 1
ATOM 782 C C . LYS A 1 100 ? -2.732 -8.758 13.489 1.00 82.69 100 LYS A C 1
ATOM 784 O O . LYS A 1 100 ? -2.227 -8.045 12.629 1.00 82.69 100 LYS A O 1
ATOM 789 N N . ARG A 1 101 ? -2.537 -10.084 13.509 1.00 83.62 101 ARG A N 1
ATOM 790 C CA . ARG A 1 101 ? -1.715 -10.795 12.512 1.00 83.62 101 ARG A CA 1
ATOM 791 C C . ARG A 1 101 ? -2.209 -10.564 11.081 1.00 83.62 101 ARG A C 1
ATOM 793 O O . ARG A 1 101 ? -1.393 -10.286 10.212 1.00 83.62 101 ARG A O 1
ATOM 800 N N . HIS A 1 102 ? -3.515 -10.646 10.832 1.00 83.19 102 HIS A N 1
ATOM 801 C CA . HIS A 1 102 ? -4.078 -10.446 9.493 1.00 83.19 102 HIS A CA 1
ATOM 802 C C . HIS A 1 102 ? -3.988 -8.982 9.050 1.00 83.19 102 HIS A C 1
ATOM 804 O O . HIS A 1 102 ? -3.664 -8.717 7.896 1.00 83.19 102 HIS A O 1
ATOM 810 N N . VAL A 1 103 ? -4.172 -8.042 9.982 1.00 83.88 103 VAL A N 1
ATOM 811 C CA . VAL A 1 103 ? -3.992 -6.603 9.730 1.00 83.88 103 VAL A CA 1
ATOM 812 C C . VAL A 1 103 ? -2.537 -6.280 9.370 1.00 83.88 103 VAL A C 1
ATOM 814 O O . VAL A 1 103 ? -2.284 -5.557 8.409 1.00 83.88 103 VAL A O 1
ATOM 817 N N . VAL A 1 104 ? -1.574 -6.851 10.101 1.00 86.25 104 VAL A N 1
ATOM 818 C CA . VAL A 1 104 ? -0.137 -6.673 9.838 1.00 86.25 104 VAL A CA 1
ATOM 819 C C . VAL A 1 104 ? 0.264 -7.306 8.507 1.00 86.25 104 VAL A C 1
ATOM 821 O O . VAL A 1 104 ? 0.997 -6.683 7.748 1.00 86.25 104 VAL A O 1
ATOM 824 N N . LEU A 1 105 ? -0.230 -8.508 8.196 1.00 87.38 105 LEU A N 1
ATOM 825 C CA . LEU A 1 105 ? 0.054 -9.177 6.923 1.00 87.38 105 LEU A CA 1
ATOM 826 C C . LEU A 1 105 ? -0.506 -8.395 5.731 1.00 87.38 105 LEU A C 1
ATOM 828 O O . LEU A 1 105 ? 0.213 -8.199 4.758 1.00 87.38 105 LEU A O 1
ATOM 832 N N . TYR A 1 106 ? -1.740 -7.891 5.831 1.00 90.31 106 TYR A N 1
ATOM 833 C CA . TYR A 1 106 ? -2.304 -6.972 4.840 1.00 90.31 106 TYR A CA 1
ATOM 834 C C . TYR A 1 106 ? -1.389 -5.762 4.620 1.00 90.31 106 TYR A C 1
ATOM 836 O O . TYR A 1 106 ? -0.980 -5.501 3.491 1.00 90.31 106 TYR A O 1
ATOM 844 N N . GLY A 1 107 ? -1.022 -5.061 5.699 1.00 87.44 107 GLY A N 1
ATOM 845 C CA . GLY A 1 107 ? -0.174 -3.870 5.617 1.00 87.44 107 GLY A CA 1
ATOM 846 C C . GLY A 1 107 ? 1.216 -4.162 5.044 1.00 87.44 107 GLY A C 1
ATOM 847 O O . GLY A 1 107 ? 1.740 -3.364 4.270 1.00 87.44 107 GLY A O 1
ATOM 848 N N . LEU A 1 108 ? 1.796 -5.320 5.375 1.00 89.06 108 LEU A N 1
ATOM 849 C CA . LEU A 1 108 ? 3.073 -5.767 4.825 1.00 89.06 108 LEU A CA 1
ATOM 850 C C . LEU A 1 108 ? 2.976 -5.979 3.312 1.00 89.06 108 LEU A C 1
ATOM 852 O O . LEU A 1 108 ? 3.761 -5.388 2.580 1.00 89.06 108 LEU A O 1
ATOM 856 N N . PHE A 1 109 ? 2.011 -6.778 2.849 1.00 92.69 109 PHE A N 1
ATOM 857 C CA . PHE A 1 109 ? 1.816 -7.052 1.422 1.00 92.69 109 PHE A CA 1
ATOM 858 C C . PHE A 1 109 ? 1.480 -5.794 0.619 1.00 92.69 109 PHE A C 1
ATOM 860 O O . PHE A 1 109 ? 1.955 -5.620 -0.502 1.00 92.69 109 PHE A O 1
ATOM 867 N N . PHE A 1 110 ? 0.694 -4.894 1.205 1.00 90.81 110 PHE A N 1
ATOM 868 C CA . PHE A 1 110 ? 0.353 -3.618 0.597 1.00 90.81 110 PHE A CA 1
ATOM 869 C C . PHE A 1 110 ? 1.598 -2.741 0.386 1.00 90.81 110 PHE A C 1
ATOM 871 O O . PHE A 1 110 ? 1.868 -2.302 -0.734 1.00 90.81 110 PHE A O 1
ATOM 878 N N . ARG A 1 111 ? 2.419 -2.555 1.430 1.00 88.69 111 ARG A N 1
ATOM 879 C CA . ARG A 1 111 ? 3.643 -1.737 1.357 1.00 88.69 111 ARG A CA 1
ATOM 880 C C . ARG A 1 111 ? 4.708 -2.351 0.451 1.00 88.69 111 ARG A C 1
ATOM 882 O O . ARG A 1 111 ? 5.310 -1.634 -0.346 1.00 88.69 111 ARG A O 1
ATOM 889 N N . THR A 1 112 ? 4.931 -3.664 0.532 1.00 88.62 112 THR A N 1
ATOM 890 C CA . THR A 1 112 ? 5.900 -4.344 -0.344 1.00 88.62 112 THR A CA 1
ATOM 891 C C . THR A 1 112 ? 5.453 -4.322 -1.803 1.00 88.62 112 THR A C 1
ATOM 893 O O . THR A 1 112 ? 6.290 -4.138 -2.685 1.00 88.62 112 THR A O 1
ATOM 896 N N . GLY A 1 113 ? 4.146 -4.423 -2.066 1.00 90.44 113 GLY A N 1
ATOM 897 C CA . GLY A 1 113 ? 3.572 -4.290 -3.402 1.00 90.44 113 GLY A CA 1
ATOM 898 C C . GLY A 1 113 ? 3.827 -2.915 -4.021 1.00 90.44 113 GLY A C 1
ATOM 899 O O . GLY A 1 113 ? 4.380 -2.846 -5.122 1.00 90.44 113 GLY A O 1
ATOM 900 N N . ILE A 1 114 ? 3.504 -1.833 -3.298 1.00 89.56 114 ILE A N 1
ATOM 901 C CA . ILE A 1 114 ? 3.766 -0.449 -3.740 1.00 89.56 114 ILE A CA 1
ATOM 902 C C . ILE A 1 114 ? 5.260 -0.243 -3.996 1.00 89.56 114 ILE A C 1
ATOM 904 O O . ILE A 1 114 ? 5.651 0.194 -5.079 1.00 89.56 114 ILE A O 1
ATOM 908 N N . PHE A 1 115 ? 6.106 -0.605 -3.028 1.00 88.69 115 PHE A N 1
ATOM 909 C CA . PHE A 1 115 ? 7.550 -0.432 -3.147 1.00 88.69 115 PHE A CA 1
ATOM 910 C C . PHE A 1 115 ? 8.123 -1.188 -4.354 1.00 88.69 115 PHE A C 1
ATOM 912 O O . PHE A 1 115 ? 8.901 -0.629 -5.127 1.00 88.69 115 PHE A O 1
ATOM 919 N N . GLY A 1 116 ? 7.692 -2.432 -4.577 1.00 87.75 116 GLY A N 1
ATOM 920 C CA . GLY A 1 116 ? 8.149 -3.219 -5.719 1.00 87.75 116 GLY A CA 1
ATOM 921 C C . GLY A 1 116 ? 7.746 -2.624 -7.077 1.00 87.75 116 GLY A C 1
ATOM 922 O O . GLY A 1 116 ? 8.518 -2.746 -8.025 1.00 87.75 116 GLY A O 1
ATOM 923 N N . PHE A 1 117 ? 6.619 -1.902 -7.178 1.00 88.44 117 PHE A N 1
ATOM 924 C CA . PHE A 1 117 ? 6.232 -1.206 -8.413 1.00 88.44 117 PHE A CA 1
ATOM 925 C C . PHE A 1 117 ? 7.111 0.011 -8.687 1.00 88.44 117 PHE A C 1
ATOM 927 O O . PHE A 1 117 ? 7.483 0.265 -9.836 1.00 88.44 117 PHE A O 1
ATOM 934 N N . PHE A 1 118 ? 7.508 0.730 -7.638 1.00 85.88 118 PHE A N 1
ATOM 935 C CA . PHE A 1 118 ? 8.493 1.797 -7.770 1.00 85.88 118 PHE A CA 1
ATOM 936 C C . PHE A 1 118 ? 9.860 1.250 -8.207 1.00 85.88 118 PHE A C 1
ATOM 938 O O . PHE A 1 118 ? 10.469 1.795 -9.126 1.00 85.88 118 PHE A O 1
ATOM 945 N N . VAL A 1 119 ? 10.315 0.131 -7.631 1.00 85.19 119 VAL A N 1
ATOM 946 C CA . VAL A 1 119 ? 11.562 -0.540 -8.049 1.00 85.19 119 VAL A CA 1
ATOM 947 C C . VAL A 1 119 ? 11.463 -1.073 -9.484 1.00 85.19 119 VAL A C 1
ATOM 949 O O . VAL A 1 119 ? 12.404 -0.932 -10.268 1.00 85.19 119 VAL A O 1
ATOM 952 N N . ALA A 1 120 ? 10.317 -1.637 -9.870 1.00 86.62 120 ALA A N 1
ATOM 953 C CA . ALA A 1 120 ? 10.061 -2.075 -11.240 1.00 86.62 120 ALA A CA 1
ATOM 954 C C . ALA A 1 120 ? 10.159 -0.908 -12.233 1.00 86.62 120 ALA A C 1
ATOM 956 O O . ALA A 1 120 ? 10.695 -1.080 -13.321 1.00 86.62 120 ALA A O 1
ATOM 957 N N . SER A 1 121 ? 9.709 0.282 -11.830 1.00 83.00 121 SER A N 1
ATOM 958 C CA . SER A 1 121 ? 9.778 1.499 -12.648 1.00 83.00 121 SER A CA 1
ATOM 959 C C . SER A 1 121 ? 11.193 2.091 -12.760 1.00 83.00 121 SER A C 1
ATOM 961 O O . SER A 1 121 ? 11.468 2.844 -13.692 1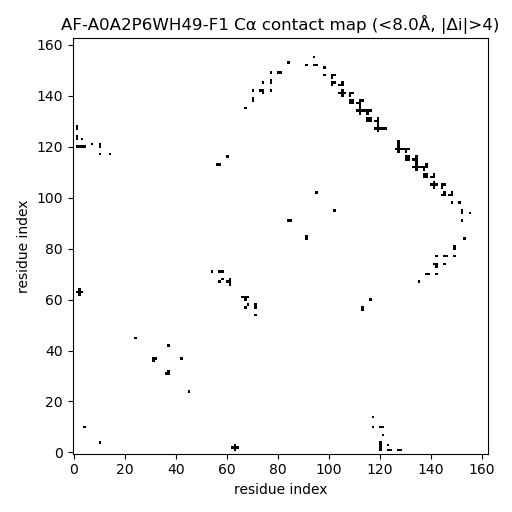.00 83.00 121 SER A O 1
ATOM 963 N N . LEU A 1 122 ? 12.103 1.759 -11.834 1.00 82.69 122 LEU A N 1
ATOM 964 C CA . LEU A 1 122 ? 13.516 2.169 -11.877 1.00 82.69 122 LEU A CA 1
ATOM 965 C C . LEU A 1 122 ? 14.413 1.211 -12.669 1.00 82.69 122 LEU A C 1
ATOM 967 O O . LEU A 1 122 ? 15.508 1.584 -13.091 1.00 82.69 122 LEU A O 1
ATOM 971 N N . THR A 1 123 ? 13.986 -0.037 -12.823 1.00 82.19 123 THR A N 1
ATOM 972 C CA . THR A 1 123 ? 14.777 -1.091 -13.459 1.00 82.19 123 THR A CA 1
ATOM 973 C C . THR A 1 123 ? 14.340 -1.296 -14.910 1.00 82.19 123 THR A C 1
ATOM 975 O O . THR A 1 123 ? 13.301 -0.807 -15.346 1.00 82.19 123 THR A O 1
ATOM 978 N N . ALA A 1 124 ? 15.152 -1.992 -15.709 1.00 79.88 124 ALA A N 1
ATOM 979 C CA . ALA A 1 124 ? 14.843 -2.264 -17.112 1.00 79.88 124 ALA A CA 1
ATOM 980 C C . ALA A 1 124 ? 15.047 -3.742 -17.457 1.00 79.88 124 ALA A C 1
ATOM 982 O O . ALA A 1 124 ? 15.879 -4.432 -16.869 1.00 79.88 124 ALA A O 1
ATOM 983 N N . GLY A 1 125 ? 14.300 -4.223 -18.452 1.00 83.88 125 GLY A N 1
ATOM 984 C CA . GLY A 1 125 ? 14.411 -5.595 -18.942 1.00 83.88 125 GLY A CA 1
ATOM 985 C C . GLY A 1 125 ? 13.751 -6.616 -18.012 1.00 83.88 125 GLY A C 1
ATOM 986 O O . GLY A 1 125 ? 12.639 -6.410 -17.526 1.00 83.88 125 GLY A O 1
ATOM 987 N N . ARG A 1 126 ? 14.422 -7.753 -17.792 1.00 86.12 126 ARG A N 1
ATOM 988 C CA . ARG A 1 126 ? 13.858 -8.905 -17.067 1.00 86.12 126 ARG A CA 1
ATOM 989 C C . ARG A 1 126 ? 13.617 -8.623 -15.581 1.00 86.12 126 ARG A C 1
ATOM 991 O O . ARG A 1 126 ? 12.657 -9.139 -15.020 1.00 86.12 126 ARG A O 1
ATOM 998 N N . THR A 1 127 ? 14.448 -7.793 -14.956 1.00 85.31 127 THR A N 1
ATOM 999 C CA . THR A 1 127 ? 14.310 -7.412 -13.541 1.00 85.31 127 THR A CA 1
ATOM 1000 C C . THR A 1 127 ? 13.038 -6.602 -13.300 1.00 85.31 127 THR A C 1
ATOM 1002 O O . THR A 1 127 ? 12.276 -6.946 -12.403 1.00 85.31 127 THR A O 1
ATOM 1005 N N . ALA A 1 128 ? 12.737 -5.628 -14.164 1.00 85.69 128 ALA A N 1
ATOM 1006 C CA . ALA A 1 128 ? 11.502 -4.844 -14.097 1.00 85.69 128 ALA A CA 1
ATOM 1007 C C . ALA A 1 128 ? 10.248 -5.722 -14.207 1.00 85.69 128 ALA A C 1
ATOM 1009 O O . ALA A 1 128 ? 9.293 -5.550 -13.450 1.00 85.69 128 ALA A O 1
ATOM 1010 N N . ALA A 1 129 ? 10.267 -6.705 -15.114 1.00 85.62 129 ALA A N 1
ATOM 1011 C CA . ALA A 1 129 ? 9.164 -7.648 -15.277 1.00 85.62 129 ALA A CA 1
ATOM 1012 C C . ALA A 1 129 ? 8.951 -8.516 -14.024 1.00 85.62 129 ALA A C 1
ATOM 1014 O O . ALA A 1 129 ? 7.813 -8.693 -13.594 1.00 85.62 129 ALA A O 1
ATOM 1015 N N . ILE A 1 130 ? 10.034 -9.017 -13.416 1.00 88.62 130 ILE A N 1
ATOM 1016 C CA . ILE A 1 130 ? 9.967 -9.817 -12.184 1.00 88.62 130 ILE A CA 1
ATOM 1017 C C . ILE A 1 130 ? 9.454 -8.964 -11.020 1.00 88.62 130 ILE A C 1
ATOM 1019 O O . ILE A 1 130 ? 8.526 -9.383 -10.334 1.00 88.62 130 ILE A O 1
ATOM 1023 N N . CYS A 1 131 ? 10.003 -7.763 -10.817 1.00 88.69 131 CYS A N 1
ATOM 1024 C CA . CYS A 1 131 ? 9.566 -6.858 -9.753 1.00 88.69 131 CYS A CA 1
ATOM 1025 C C . CYS A 1 131 ? 8.087 -6.482 -9.904 1.00 88.69 131 CYS A C 1
ATOM 1027 O O . CYS A 1 131 ? 7.338 -6.578 -8.937 1.00 88.69 131 CYS A O 1
ATOM 1029 N N . GLY A 1 132 ? 7.642 -6.141 -11.119 1.00 89.00 132 GLY A N 1
ATOM 1030 C CA . GLY A 1 132 ? 6.237 -5.834 -11.386 1.00 89.00 132 GLY A CA 1
ATOM 1031 C C . GLY A 1 132 ? 5.317 -7.027 -11.121 1.00 89.00 132 GLY A C 1
ATOM 1032 O O . GLY A 1 132 ? 4.279 -6.869 -10.483 1.00 89.00 132 GLY A O 1
ATOM 1033 N N . LEU A 1 133 ? 5.706 -8.235 -11.548 1.00 90.94 133 LEU A N 1
ATOM 1034 C CA . LEU A 1 133 ? 4.939 -9.455 -11.284 1.00 90.94 133 LEU A CA 1
ATOM 1035 C C . LEU A 1 133 ? 4.832 -9.745 -9.781 1.00 90.94 133 LEU A C 1
ATOM 1037 O O . LEU A 1 133 ? 3.737 -10.002 -9.286 1.00 90.94 133 LEU A O 1
ATOM 1041 N N . LEU A 1 134 ? 5.948 -9.669 -9.052 1.00 92.69 134 LEU A N 1
ATOM 1042 C CA . LEU A 1 134 ? 5.964 -9.858 -7.600 1.00 92.69 134 LEU A CA 1
ATOM 1043 C C . LEU A 1 134 ? 5.078 -8.828 -6.893 1.00 92.69 134 LEU A C 1
ATOM 1045 O O . LEU A 1 134 ? 4.351 -9.187 -5.970 1.00 92.69 134 LEU A O 1
ATOM 1049 N N . SER A 1 135 ? 5.072 -7.578 -7.357 1.00 92.88 135 SER A N 1
ATOM 1050 C CA . SER A 1 135 ? 4.186 -6.543 -6.829 1.00 92.88 135 SER A CA 1
ATOM 1051 C C . SER A 1 135 ? 2.709 -6.819 -7.086 1.00 92.88 135 SER A C 1
ATOM 1053 O O . SER A 1 135 ? 1.897 -6.637 -6.180 1.00 92.88 135 SER A O 1
ATOM 1055 N N . TYR A 1 136 ? 2.343 -7.307 -8.275 1.00 93.12 136 TYR A N 1
ATOM 1056 C CA . TYR A 1 136 ? 0.972 -7.746 -8.546 1.00 93.12 136 TYR A CA 1
ATOM 1057 C C . TYR A 1 136 ? 0.549 -8.882 -7.608 1.00 93.12 136 TYR A C 1
ATOM 1059 O O . TYR A 1 136 ? -0.539 -8.836 -7.031 1.00 93.12 136 TYR A O 1
ATOM 1067 N N . VAL A 1 137 ? 1.415 -9.878 -7.407 1.00 94.38 137 VAL A N 1
ATOM 1068 C CA . VAL A 1 137 ? 1.159 -10.989 -6.476 1.00 94.38 137 VAL A CA 1
ATOM 1069 C C . VAL A 1 137 ? 1.018 -10.481 -5.038 1.00 94.38 137 VAL A C 1
ATOM 1071 O O . VAL A 1 137 ? 0.101 -10.886 -4.330 1.00 94.38 137 VAL A O 1
ATOM 1074 N N . ALA A 1 138 ? 1.870 -9.550 -4.608 1.00 94.25 138 ALA A N 1
ATOM 1075 C CA . ALA A 1 138 ? 1.793 -8.976 -3.270 1.00 94.25 138 ALA A CA 1
ATOM 1076 C C . ALA A 1 138 ? 0.481 -8.205 -3.055 1.00 94.25 138 ALA A C 1
ATOM 1078 O O . ALA A 1 138 ? -0.215 -8.449 -2.072 1.00 94.25 138 ALA A O 1
ATOM 1079 N N . LEU A 1 139 ? 0.078 -7.328 -3.981 1.00 93.38 139 LEU A N 1
ATOM 1080 C CA . LEU A 1 139 ? -1.161 -6.562 -3.811 1.00 93.38 139 LEU A CA 1
ATOM 1081 C C . LEU A 1 139 ? -2.421 -7.428 -3.923 1.00 93.38 139 LEU A C 1
ATOM 1083 O O . LEU A 1 139 ? -3.386 -7.196 -3.199 1.00 93.38 139 LEU A O 1
ATOM 1087 N N . THR A 1 140 ? -2.424 -8.450 -4.780 1.00 92.19 140 THR A N 1
ATOM 1088 C CA . THR A 1 140 ? -3.541 -9.411 -4.829 1.00 92.19 140 THR A CA 1
ATOM 1089 C C . THR A 1 140 ? -3.633 -10.223 -3.537 1.00 92.19 140 THR A C 1
ATOM 1091 O O . THR A 1 140 ? -4.726 -10.368 -2.989 1.00 92.19 140 THR A O 1
ATOM 1094 N N . ALA A 1 141 ? -2.501 -10.659 -2.973 1.00 92.88 141 ALA A N 1
ATOM 1095 C CA . ALA A 1 141 ? -2.465 -11.267 -1.645 1.00 92.88 141 ALA A CA 1
ATOM 1096 C C . ALA A 1 141 ? -2.973 -10.302 -0.558 1.00 92.88 141 ALA A C 1
ATOM 1098 O O . ALA A 1 141 ? -3.710 -10.725 0.332 1.00 92.88 141 ALA A O 1
ATOM 1099 N N . ALA A 1 142 ? -2.656 -9.004 -0.656 1.00 93.06 142 ALA A N 1
ATOM 1100 C CA . ALA A 1 142 ? -3.187 -7.985 0.247 1.00 93.06 142 ALA A CA 1
ATOM 1101 C C . ALA A 1 142 ? -4.721 -7.909 0.172 1.00 93.06 142 ALA A C 1
ATOM 1103 O O . ALA A 1 142 ? -5.375 -7.927 1.213 1.00 93.06 142 ALA A O 1
ATOM 1104 N N . VAL A 1 143 ? -5.313 -7.902 -1.027 1.00 93.31 143 VAL A N 1
ATOM 1105 C CA . VAL A 1 143 ? -6.779 -7.923 -1.193 1.00 93.31 143 VAL A CA 1
ATOM 1106 C C . VAL A 1 143 ? -7.391 -9.155 -0.520 1.00 93.31 143 VAL A C 1
ATOM 1108 O O . VAL A 1 143 ? -8.333 -9.022 0.261 1.00 93.31 143 VAL A O 1
ATOM 1111 N N . VAL A 1 144 ? -6.822 -10.343 -0.749 1.00 92.50 144 VAL A N 1
ATOM 1112 C CA . VAL A 1 144 ? -7.319 -11.599 -0.159 1.00 92.50 144 VAL A CA 1
ATOM 1113 C C . VAL A 1 144 ? -7.223 -11.572 1.369 1.00 92.50 144 VAL A C 1
ATOM 1115 O O . VAL A 1 144 ? -8.199 -11.864 2.059 1.00 92.50 144 VAL A O 1
ATOM 1118 N N . TRP A 1 145 ? -6.076 -11.171 1.922 1.00 90.31 145 TRP A N 1
ATOM 1119 C CA . TRP A 1 145 ? -5.890 -11.093 3.374 1.00 90.31 145 TRP A CA 1
ATOM 1120 C C . TRP A 1 145 ? -6.775 -10.023 4.011 1.00 90.31 145 TRP A C 1
ATOM 1122 O O . TRP A 1 145 ? -7.284 -10.220 5.115 1.00 90.31 145 TRP A O 1
ATOM 1132 N N . GLY A 1 146 ? -6.992 -8.912 3.308 1.00 88.00 146 GLY A N 1
ATOM 1133 C CA . GLY A 1 146 ? -7.927 -7.868 3.704 1.00 88.00 146 GLY A CA 1
ATOM 1134 C C . GLY A 1 146 ? -9.368 -8.375 3.775 1.00 88.00 146 GLY A C 1
ATOM 1135 O O . GLY A 1 146 ? -10.052 -8.101 4.758 1.00 88.00 146 GLY A O 1
ATOM 1136 N N . ALA A 1 147 ? -9.808 -9.163 2.792 1.00 89.81 147 ALA A N 1
ATOM 1137 C CA . ALA A 1 147 ? -11.139 -9.767 2.783 1.00 89.81 147 ALA A CA 1
ATOM 1138 C C . ALA A 1 147 ? -11.319 -10.787 3.920 1.00 89.81 147 ALA A C 1
ATOM 1140 O O . ALA A 1 147 ? -12.305 -10.718 4.653 1.00 89.81 147 ALA A O 1
ATOM 1141 N N . ILE A 1 148 ? -10.339 -11.677 4.131 1.00 88.69 148 ILE A N 1
ATOM 1142 C CA . ILE A 1 148 ? -10.352 -12.638 5.250 1.00 88.69 148 ILE A CA 1
ATOM 1143 C C . ILE A 1 148 ? -10.482 -11.900 6.586 1.00 88.69 148 ILE A C 1
ATOM 1145 O O . ILE A 1 148 ? -11.265 -12.303 7.445 1.00 88.69 148 ILE A O 1
ATOM 1149 N N . ASN A 1 149 ? -9.747 -10.799 6.752 1.00 87.94 149 ASN A N 1
ATOM 1150 C CA . ASN A 1 149 ? -9.795 -9.998 7.967 1.00 87.94 149 ASN A CA 1
ATOM 1151 C C . ASN A 1 149 ? -11.188 -9.400 8.223 1.00 87.94 149 ASN A C 1
ATOM 1153 O O . ASN A 1 149 ? -11.656 -9.448 9.357 1.00 87.94 149 ASN A O 1
ATOM 1157 N N . ILE A 1 150 ? -11.860 -8.889 7.188 1.00 86.38 150 ILE A N 1
ATOM 1158 C CA . ILE A 1 150 ? -13.226 -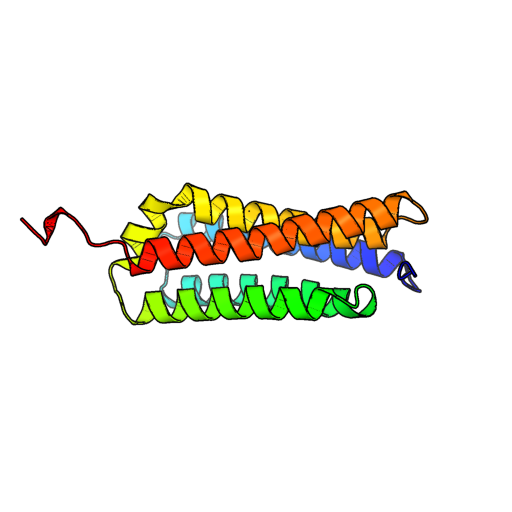8.355 7.307 1.00 86.38 150 ILE A CA 1
ATOM 1159 C C . ILE A 1 150 ? -14.216 -9.459 7.679 1.00 86.38 150 ILE A C 1
ATOM 1161 O O . ILE A 1 150 ? -15.016 -9.274 8.592 1.00 86.38 150 ILE A O 1
ATOM 1165 N N . ILE A 1 151 ? -14.148 -10.614 7.012 1.00 86.81 151 ILE A N 1
ATOM 1166 C CA . ILE A 1 151 ? -15.030 -11.753 7.302 1.00 86.81 151 ILE A CA 1
ATOM 1167 C C . ILE A 1 151 ? -14.863 -12.168 8.767 1.00 86.81 151 ILE A C 1
ATOM 1169 O O . ILE A 1 151 ? -15.844 -12.271 9.498 1.00 86.81 151 ILE A O 1
ATOM 1173 N N . GLN A 1 152 ? -13.622 -12.325 9.230 1.00 84.19 152 GLN A N 1
ATOM 1174 C CA . GLN A 1 152 ? -13.351 -12.636 10.632 1.00 84.19 152 GLN A CA 1
ATOM 1175 C C . GLN A 1 152 ? -13.922 -11.581 11.583 1.00 84.19 152 GLN A C 1
ATOM 1177 O O . GLN A 1 152 ? -14.456 -11.955 12.617 1.00 84.19 152 GLN A O 1
ATOM 1182 N N . MET A 1 153 ? -13.851 -10.291 11.243 1.00 79.62 153 MET A N 1
ATOM 1183 C CA . MET A 1 153 ? -14.424 -9.231 12.079 1.00 79.62 153 MET A CA 1
ATOM 1184 C C . MET A 1 153 ? -15.945 -9.305 12.168 1.00 79.62 153 MET A C 1
ATOM 1186 O O . MET A 1 153 ? -16.474 -9.184 13.265 1.00 79.62 153 MET A O 1
ATOM 1190 N N . ILE A 1 154 ? -16.630 -9.513 11.043 1.00 81.25 154 ILE A N 1
ATOM 1191 C CA . ILE A 1 154 ? -18.099 -9.540 10.984 1.00 81.25 154 ILE A CA 1
ATOM 1192 C C . ILE A 1 154 ? -18.657 -10.774 11.702 1.00 81.25 154 ILE A C 1
ATOM 1194 O O . ILE A 1 154 ? -19.643 -10.679 12.426 1.00 81.25 154 ILE A O 1
ATOM 1198 N N . PHE A 1 155 ? -18.031 -11.938 11.513 1.00 78.94 155 PHE A N 1
ATOM 1199 C CA . PHE A 1 155 ? -18.487 -13.195 12.114 1.00 78.94 155 PHE A CA 1
ATOM 1200 C C . PHE A 1 155 ? -17.960 -13.424 13.534 1.00 78.94 155 PHE A C 1
ATOM 1202 O O . PHE A 1 155 ? -18.342 -14.404 14.178 1.00 78.94 155 PHE A O 1
ATOM 1209 N N . TYR A 1 156 ? -17.093 -12.547 14.044 1.00 75.50 156 TYR A N 1
ATOM 1210 C CA . TYR A 1 156 ? -16.629 -12.642 15.419 1.00 75.50 156 TYR A CA 1
ATOM 1211 C C . TYR A 1 156 ? -17.764 -12.288 16.379 1.00 75.50 156 TYR A C 1
ATOM 1213 O O . TYR A 1 156 ? -18.075 -11.122 16.615 1.00 75.50 156 TYR A O 1
ATOM 1221 N N . ARG A 1 157 ? -18.368 -13.321 16.966 1.00 64.94 157 ARG A N 1
ATOM 1222 C CA . ARG A 1 157 ? -19.287 -13.190 18.092 1.00 64.94 157 ARG A CA 1
ATOM 1223 C C . ARG A 1 157 ? -18.506 -13.443 19.370 1.00 64.94 157 ARG A C 1
ATOM 1225 O O . ARG A 1 157 ? -17.880 -14.491 19.509 1.00 64.94 157 ARG A O 1
ATOM 1232 N N . ASP A 1 158 ? -18.511 -12.466 20.269 1.00 62.25 158 ASP A N 1
ATOM 1233 C CA . ASP A 1 158 ? -17.832 -12.586 21.555 1.00 62.25 158 ASP A CA 1
ATOM 1234 C C . ASP A 1 158 ? -18.438 -13.760 22.349 1.00 62.25 158 ASP A C 1
ATOM 1236 O O . ASP A 1 158 ? -19.629 -13.699 22.682 1.00 62.25 158 ASP A O 1
ATOM 1240 N N . PRO A 1 159 ? -17.669 -14.826 22.647 1.00 58.31 159 PRO A N 1
ATOM 1241 C CA . PRO A 1 159 ? -18.183 -15.978 23.381 1.00 58.31 159 PRO A CA 1
ATOM 1242 C C . PRO A 1 159 ? -18.668 -15.613 24.793 1.00 58.31 159 PRO A C 1
ATOM 1244 O O . PRO A 1 159 ? -19.456 -16.361 25.363 1.00 58.31 159 PRO A O 1
ATOM 1247 N N . ALA A 1 160 ? -18.258 -14.461 25.340 1.00 57.16 160 ALA A N 1
ATOM 1248 C CA . ALA A 1 160 ? -18.683 -13.982 26.655 1.00 57.16 160 ALA A CA 1
ATOM 1249 C C . ALA A 1 160 ? -20.106 -13.386 26.689 1.00 57.16 160 ALA A C 1
ATOM 1251 O O . ALA A 1 160 ? -20.623 -13.122 27.768 1.00 57.16 160 ALA A O 1
ATOM 1252 N N . VAL A 1 161 ? -20.741 -13.151 25.534 1.00 54.41 161 VAL A N 1
ATOM 1253 C CA . VAL A 1 161 ? -22.107 -12.586 25.434 1.00 54.41 161 VAL A CA 1
ATOM 1254 C C . VAL A 1 161 ? -23.151 -13.674 25.128 1.00 54.41 161 VAL A C 1
ATOM 1256 O O . VAL A 1 161 ? -24.351 -13.419 25.144 1.00 54.41 161 VAL A O 1
ATOM 1259 N N . THR A 1 162 ? -22.705 -14.897 24.838 1.00 52.16 162 THR A N 1
ATOM 1260 C CA . THR A 1 162 ? -23.559 -16.057 24.524 1.00 52.16 162 THR A CA 1
ATOM 1261 C C . THR A 1 162 ? -23.626 -17.098 25.644 1.00 52.16 162 THR A C 1
ATOM 1263 O O . THR A 1 162 ? -24.190 -18.166 25.416 1.00 52.16 162 THR A O 1
ATOM 1266 N N . ALA A 1 163 ? -23.052 -16.804 26.813 1.00 42.75 163 ALA A N 1
ATOM 1267 C CA . ALA A 1 163 ? -23.100 -17.645 28.008 1.00 42.75 163 ALA A CA 1
ATOM 1268 C C . ALA A 1 163 ? -23.977 -17.005 29.088 1.00 42.75 163 ALA A C 1
ATOM 1270 O O . ALA A 1 163 ? -23.928 -15.760 29.210 1.00 42.75 163 ALA A O 1
#

Nearest PDB structures (foldseek):
  7t38-assembly1_A  TM=2.171E-01  e=7.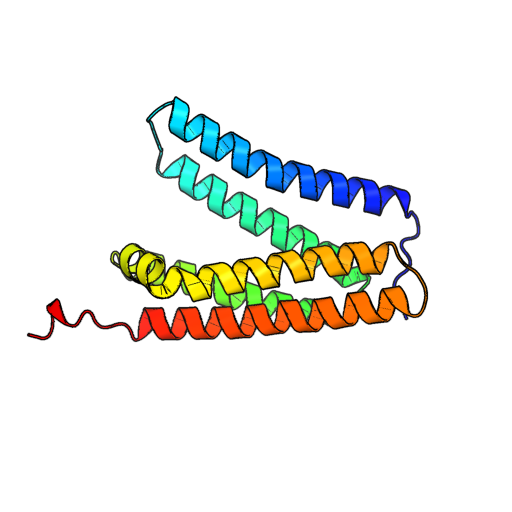615E+00  Rattus norvegicus
  6zw4-assembly1_H  TM=2.058E-01  e=7.220E+00  Nostoc punctiforme
  6zw4-assembly1_T  TM=2.058E-01  e=7.220E+00  Nostoc punctiforme

Solvent-accessible surface area (backbone atoms only — not comparable to full-atom values): 8886 Å² total; per-residue (Å²): 130,83,49,71,62,97,50,66,68,57,55,54,52,51,50,51,51,52,53,50,51,63,50,45,56,56,49,53,59,49,49,42,65,73,65,76,61,83,47,72,67,57,57,52,50,52,63,47,51,58,49,53,52,56,52,49,54,54,57,65,46,32,84,53,34,84,70,46,58,64,52,49,52,48,47,50,54,48,54,52,50,53,52,52,46,51,73,75,34,89,60,44,65,59,49,50,64,72,47,37,69,42,56,51,50,20,53,48,25,42,53,53,13,55,51,26,42,55,51,17,49,74,44,69,70,72,61,15,54,51,31,39,50,52,14,53,54,26,38,52,50,17,39,53,36,42,50,53,45,51,52,52,51,74,70,58,68,66,71,80,78,78,108

pLDDT: mean 80.33, std 11.31, range [36.94, 94.38]

Mean predicted aligned error: 7.82 Å